Protein AF-0000000066109159 (afdb_homodimer)

GO terms:
  GO:1990238 double-stranded DNA endonuclease activity (F, IDA)

Radius of gyration: 14.94 Å; Cα contacts (8 Å, |Δi|>4): 270; chains: 2; bounding box: 48×32×34 Å

Structure (mmCIF, N/CA/C/O backbone):
data_AF-0000000066109159-model_v1
#
loop_
_entity.id
_entity.type
_entity.pdbx_description
1 polymer 'Endodeoxyribonuclease toxin RalR'
#
loop_
_atom_site.group_PDB
_atom_site.id
_atom_site.type_symbol
_atom_site.label_atom_id
_atom_site.label_alt_id
_atom_site.label_comp_id
_atom_site.label_asym_id
_atom_site.label_entity_id
_atom_site.label_seq_id
_atom_site.pdbx_PDB_ins_code
_atom_site.Cartn_x
_atom_site.Cartn_y
_atom_site.Cartn_z
_atom_site.occupancy
_atom_site.B_iso_or_equiv
_atom_site.auth_seq_id
_atom_site.auth_comp_id
_atom_site.auth_asym_id
_atom_site.auth_atom_id
_atom_site.pdbx_PDB_model_num
ATOM 1 N N . MET A 1 1 ? 2.805 7.988 16.469 1 48.16 1 MET A N 1
ATOM 2 C CA . MET A 1 1 ? 1.561 8.75 16.562 1 48.16 1 MET A CA 1
ATOM 3 C C . MET A 1 1 ? 0.471 8.109 15.703 1 48.16 1 MET A C 1
ATOM 5 O O . MET A 1 1 ? 0.687 7.832 14.523 1 48.16 1 MET A O 1
ATOM 9 N N . ARG A 1 2 ? -0.496 7.398 16.312 1 58.44 2 ARG A N 1
ATOM 10 C CA . ARG A 1 2 ? -1.693 6.895 15.648 1 58.44 2 ARG A CA 1
ATOM 11 C C . ARG A 1 2 ? -2.596 8.039 15.203 1 58.44 2 ARG A C 1
ATOM 13 O O . ARG A 1 2 ? -2.807 9 15.945 1 58.44 2 ARG A O 1
ATOM 20 N N . TYR A 1 3 ? -2.646 8.227 14 1 70.5 3 TYR A N 1
ATOM 21 C CA . TYR A 1 3 ? -3.613 9.234 13.586 1 70.5 3 TYR A CA 1
ATOM 22 C C . TYR A 1 3 ? -5.039 8.781 13.891 1 70.5 3 TYR A C 1
ATOM 24 O O . TYR A 1 3 ? -5.375 7.609 13.711 1 70.5 3 TYR A O 1
ATOM 32 N N . ASP A 1 4 ? -5.762 9.445 14.852 1 69.19 4 ASP A N 1
ATOM 33 C CA . ASP A 1 4 ? -7.098 9.102 15.328 1 69.19 4 ASP A CA 1
ATOM 34 C C . ASP A 1 4 ? -8.062 8.914 14.156 1 69.19 4 ASP A C 1
ATOM 36 O O . ASP A 1 4 ? -9.055 8.195 14.273 1 69.19 4 ASP A O 1
ATOM 40 N N . ASN A 1 5 ? -7.781 9.414 13.047 1 81.81 5 ASN A N 1
ATOM 41 C CA . ASN A 1 5 ? -8.711 9.359 11.93 1 81.81 5 ASN A CA 1
ATOM 42 C C . ASN A 1 5 ? -8.18 8.5 10.789 1 81.81 5 ASN A C 1
ATOM 44 O O . ASN A 1 5 ? -8.523 8.711 9.625 1 81.81 5 ASN A O 1
ATOM 48 N N . VAL A 1 6 ? -7.383 7.461 11.227 1 89.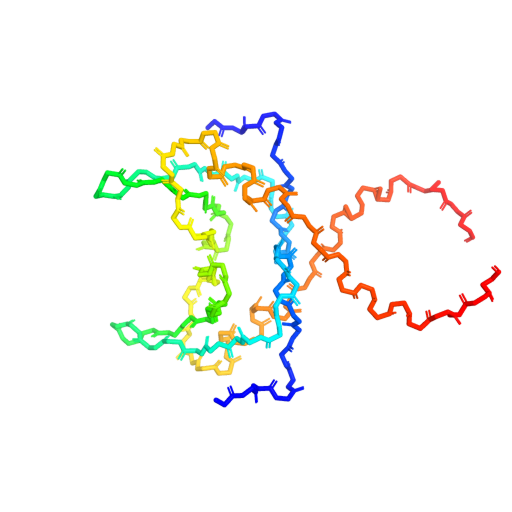62 6 VAL A N 1
ATOM 49 C CA . VAL A 1 6 ? -6.762 6.656 10.18 1 89.62 6 VAL A CA 1
ATOM 50 C C . VAL A 1 6 ? -7.289 5.223 10.242 1 89.62 6 VAL A C 1
ATOM 52 O O . VAL A 1 6 ? -7.285 4.602 11.312 1 89.62 6 VAL A O 1
ATOM 55 N N . LYS A 1 7 ? -7.91 4.73 9.156 1 90.75 7 LYS A N 1
ATOM 56 C CA . LYS A 1 7 ? -8.383 3.352 9.07 1 90.75 7 LYS A CA 1
ATOM 57 C C . LYS A 1 7 ? -7.227 2.363 9.18 1 90.75 7 LYS A C 1
ATOM 59 O O . LYS A 1 7 ? -6.105 2.664 8.758 1 90.75 7 LYS A O 1
ATOM 64 N N . PRO A 1 8 ? -7.547 1.151 9.781 1 92.94 8 PRO A N 1
ATOM 65 C CA . PRO A 1 8 ? -6.496 0.134 9.82 1 92.94 8 PRO A CA 1
ATOM 66 C C . PRO A 1 8 ? -6.074 -0.333 8.43 1 92.94 8 PRO A C 1
ATOM 68 O O . PRO A 1 8 ? -6.809 -0.131 7.457 1 92.94 8 PRO A O 1
ATOM 71 N N . CYS A 1 9 ? -4.875 -0.867 8.367 1 94.19 9 CYS A N 1
ATOM 72 C CA . CYS A 1 9 ? -4.34 -1.338 7.098 1 94.19 9 CYS A CA 1
ATOM 73 C C . CYS A 1 9 ? -5.289 -2.336 6.441 1 94.19 9 CYS A C 1
ATOM 75 O O . CYS A 1 9 ? -5.723 -3.297 7.082 1 94.19 9 CYS A O 1
ATOM 77 N N . PRO A 1 10 ? -5.594 -2.176 5.219 1 92.12 10 PRO A N 1
ATOM 78 C CA . PRO A 1 10 ? -6.488 -3.107 4.527 1 92.12 10 PRO A CA 1
ATOM 79 C C . PRO A 1 10 ? -5.832 -4.457 4.242 1 92.12 10 PRO A C 1
ATOM 81 O O . PRO A 1 10 ? -6.523 -5.43 3.934 1 92.12 10 PRO A O 1
ATOM 84 N N . PHE A 1 11 ? -4.602 -4.477 4.359 1 94.25 11 PHE A N 1
ATOM 85 C CA . PHE A 1 11 ? -3.887 -5.691 3.994 1 94.25 11 PHE A CA 1
ATOM 86 C C . PHE A 1 11 ? -3.643 -6.566 5.219 1 94.25 11 PHE A C 1
ATOM 88 O O . PHE A 1 11 ? -3.807 -7.785 5.16 1 94.25 11 PHE A O 1
ATOM 95 N N . CYS A 1 12 ? -3.289 -5.918 6.324 1 94.38 12 CYS A N 1
ATOM 96 C CA . CYS A 1 12 ? -2.93 -6.734 7.48 1 94.38 12 CYS A CA 1
ATOM 97 C C . CYS A 1 12 ? -3.816 -6.402 8.68 1 94.38 12 CYS A C 1
ATOM 99 O O . CYS A 1 12 ? -3.795 -7.113 9.688 1 94.38 12 CYS A O 1
ATOM 101 N N . GLY A 1 13 ? -4.535 -5.238 8.602 1 92.5 13 GLY A N 1
ATOM 102 C CA . GLY A 1 13 ? -5.453 -4.883 9.672 1 92.5 13 GLY A CA 1
ATOM 103 C C . GLY A 1 13 ? -4.781 -4.148 10.812 1 92.5 13 GLY A C 1
ATOM 104 O O . GLY A 1 13 ? -5.434 -3.781 11.797 1 92.5 13 GLY A O 1
ATOM 105 N N . CYS A 1 14 ? -3.504 -3.957 10.727 1 92.25 14 CYS A N 1
ATOM 106 C CA . CYS A 1 14 ? -2.758 -3.24 11.75 1 92.25 14 CYS A CA 1
ATOM 107 C C . CYS A 1 14 ? -3.246 -1.802 11.875 1 92.25 14 CYS A C 1
ATOM 109 O O . CYS A 1 14 ? -3.422 -1.112 10.867 1 92.25 14 CYS A O 1
ATOM 111 N N . PRO A 1 15 ? -3.428 -1.355 13.062 1 91.44 15 PRO A N 1
ATOM 112 C CA . PRO A 1 15 ? -3.9 0.018 13.258 1 91.44 15 PRO A CA 1
ATOM 113 C C . PRO A 1 15 ? -2.766 1.038 13.25 1 91.44 15 PRO A C 1
ATOM 115 O O . PRO A 1 15 ? -3.016 2.246 13.227 1 91.44 15 PRO A O 1
ATOM 118 N N . SER A 1 16 ? -1.593 0.534 13.258 1 93.5 16 SER A N 1
ATOM 119 C CA . SER A 1 16 ? -0.444 1.43 13.336 1 93.5 16 SER A CA 1
ATOM 120 C C . SER A 1 16 ? -0.046 1.938 11.953 1 93.5 16 SER A C 1
ATOM 122 O O . SER A 1 16 ? 0.528 1.196 11.156 1 93.5 16 SER A O 1
ATOM 124 N N . VAL A 1 17 ? -0.391 3.162 11.68 1 94.44 17 VAL A N 1
ATOM 125 C CA . VAL A 1 17 ? -0.091 3.805 10.406 1 94.44 17 VAL A CA 1
ATOM 126 C C . VAL A 1 17 ? 0.668 5.109 10.648 1 94.44 17 VAL A C 1
ATOM 128 O O . VAL A 1 17 ? 0.33 5.871 11.555 1 94.44 17 VAL A O 1
ATOM 131 N N . THR A 1 18 ? 1.738 5.336 9.93 1 94.31 18 THR A N 1
ATOM 132 C CA . THR A 1 18 ? 2.504 6.574 10.023 1 94.31 18 THR A CA 1
ATOM 133 C C . THR A 1 18 ? 2.621 7.242 8.656 1 94.31 18 THR A C 1
ATOM 135 O O . THR A 1 18 ? 2.412 6.598 7.625 1 94.31 18 THR A O 1
ATOM 138 N N . VAL A 1 19 ? 2.844 8.531 8.68 1 95.06 19 VAL A N 1
ATOM 139 C CA . VAL A 1 19 ? 3.072 9.273 7.445 1 95.06 19 VAL A CA 1
ATOM 140 C C . VAL A 1 19 ? 4.562 9.57 7.289 1 95.06 19 VAL A C 1
ATOM 142 O O . VAL A 1 19 ? 5.203 10.078 8.211 1 95.06 19 VAL A O 1
ATOM 145 N N . LYS A 1 20 ? 5.016 9.195 6.145 1 94.25 20 LYS A N 1
ATOM 146 C CA . LYS A 1 20 ? 6.426 9.43 5.863 1 94.25 20 LYS A CA 1
ATOM 147 C C . LYS A 1 20 ? 6.602 10.531 4.816 1 94.25 20 LYS A C 1
ATOM 149 O O . LYS A 1 20 ? 5.855 10.586 3.838 1 94.25 20 LYS A O 1
ATOM 154 N N . ALA A 1 21 ? 7.539 11.398 5.156 1 94 21 ALA A N 1
ATOM 155 C CA . ALA A 1 21 ? 7.926 12.422 4.191 1 94 21 ALA A CA 1
ATOM 156 C C . ALA A 1 21 ? 9.109 11.969 3.35 1 94 21 ALA A C 1
ATOM 158 O O . ALA A 1 21 ? 10.109 11.484 3.887 1 94 21 ALA A O 1
ATOM 159 N N . ILE A 1 22 ? 8.93 12.039 2.043 1 89.19 22 ILE A N 1
ATOM 160 C CA . ILE A 1 22 ? 10.008 11.625 1.152 1 89.19 22 ILE A CA 1
ATOM 161 C C . ILE A 1 22 ? 10.109 12.594 -0.024 1 89.19 22 ILE A C 1
ATOM 163 O O . ILE A 1 22 ? 9.172 12.727 -0.81 1 89.19 22 ILE A O 1
ATOM 167 N N . SER A 1 23 ? 11.328 13.234 -0.14 1 92.38 23 SER A N 1
ATOM 168 C CA . SER A 1 23 ? 11.602 14.102 -1.283 1 92.38 23 SER A CA 1
ATOM 169 C C . SER A 1 23 ? 10.523 15.164 -1.452 1 92.38 23 SER A C 1
ATOM 171 O O . SER A 1 23 ? 10.055 15.406 -2.566 1 92.38 23 SER A O 1
ATOM 173 N N . GLY A 1 24 ? 10.016 15.688 -0.451 1 92.88 24 GLY A N 1
ATOM 174 C CA . GLY A 1 24 ? 9.023 16.75 -0.541 1 92.88 24 GLY A CA 1
ATOM 175 C C . GLY A 1 24 ? 7.602 16.219 -0.65 1 92.88 24 GLY A C 1
ATOM 176 O O . GLY A 1 24 ? 6.66 17 -0.817 1 92.88 24 GLY A O 1
ATOM 177 N N . TYR A 1 25 ? 7.473 14.945 -0.743 1 95.81 25 TYR A N 1
ATOM 178 C CA . TYR A 1 25 ? 6.148 14.328 -0.779 1 95.81 25 TYR A CA 1
ATOM 179 C C . TYR A 1 25 ? 5.879 13.539 0.497 1 95.81 25 TYR A C 1
ATOM 181 O O . TYR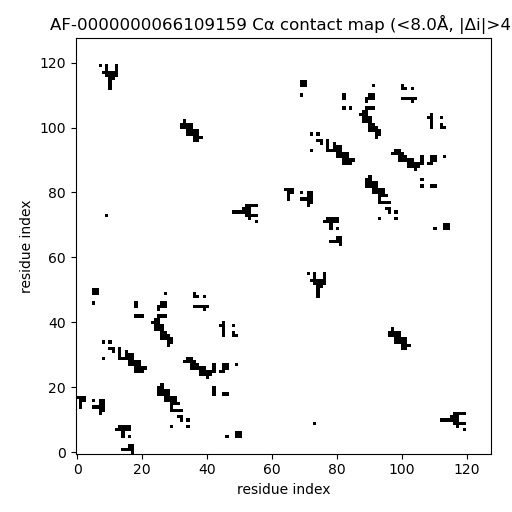 A 1 25 ? 6.777 13.359 1.325 1 95.81 25 TYR A O 1
ATOM 189 N N . TYR A 1 26 ? 4.59 13.219 0.646 1 95.75 26 TYR A N 1
ATOM 190 C CA . TYR A 1 26 ? 4.168 12.469 1.825 1 95.75 26 TYR A CA 1
ATOM 191 C C . TYR A 1 26 ? 3.414 11.203 1.428 1 95.75 26 TYR A C 1
ATOM 193 O O . TYR A 1 26 ? 2.678 11.195 0.438 1 95.75 26 TYR A O 1
ATOM 201 N N . ARG A 1 27 ? 3.633 10.172 2.18 1 95.69 27 ARG A N 1
ATOM 202 C CA . ARG A 1 27 ? 2.865 8.945 1.987 1 95.69 27 ARG A CA 1
ATOM 203 C C . ARG A 1 27 ? 2.57 8.266 3.322 1 95.69 27 ARG A C 1
ATOM 205 O O . ARG A 1 27 ? 3.371 8.352 4.254 1 95.69 27 ARG A O 1
ATOM 212 N N . ALA A 1 28 ? 1.459 7.676 3.451 1 95.88 28 ALA A N 1
ATOM 213 C CA . ALA A 1 28 ? 1.1 6.898 4.637 1 95.88 28 ALA A CA 1
ATOM 214 C C . ALA A 1 28 ? 1.664 5.48 4.555 1 95.88 28 ALA A C 1
ATOM 216 O O . ALA A 1 28 ? 1.728 4.895 3.473 1 95.88 28 ALA A O 1
ATOM 217 N N . LYS A 1 29 ? 2.119 4.98 5.582 1 95.69 29 LYS A N 1
ATOM 218 C CA . LYS A 1 29 ? 2.752 3.666 5.656 1 95.69 29 LYS A CA 1
ATOM 219 C C . LYS A 1 29 ? 2.252 2.885 6.871 1 95.69 29 LYS A C 1
ATOM 221 O O . LYS A 1 29 ? 2.113 3.443 7.961 1 95.69 29 LYS A O 1
ATOM 226 N N . CYS A 1 30 ? 2.008 1.626 6.582 1 95.44 30 CYS A N 1
ATOM 227 C CA . CYS A 1 30 ? 1.666 0.743 7.691 1 95.44 30 CYS A CA 1
ATOM 228 C C . CYS A 1 30 ? 2.92 0.258 8.406 1 95.44 30 CYS A C 1
ATOM 230 O O . CYS A 1 30 ? 3.873 -0.19 7.77 1 95.44 30 CYS A O 1
ATOM 232 N N . ASN A 1 31 ? 2.93 0.273 9.719 1 94.75 31 ASN A N 1
ATOM 233 C CA . ASN A 1 31 ? 4.086 -0.167 10.492 1 94.75 31 ASN A CA 1
ATOM 234 C C . ASN A 1 31 ? 4.086 -1.681 10.688 1 94.75 31 ASN A C 1
ATOM 236 O O . ASN A 1 31 ? 5.086 -2.254 11.125 1 94.75 31 ASN A O 1
ATOM 240 N N . GLY A 1 32 ? 3.041 -2.373 10.391 1 93.81 32 GLY A N 1
ATOM 241 C CA . GLY A 1 32 ? 2.916 -3.814 10.531 1 93.81 32 GLY A CA 1
ATOM 242 C C . GLY A 1 32 ? 3.428 -4.574 9.32 1 93.81 32 GLY A C 1
ATOM 243 O O . GLY A 1 32 ? 4.266 -5.469 9.453 1 93.81 32 GLY A O 1
ATOM 244 N N . CYS A 1 33 ? 2.953 -4.199 8.133 1 94.62 33 CYS A N 1
ATOM 245 C CA . CYS A 1 33 ? 3.324 -4.926 6.926 1 94.62 33 CYS A CA 1
ATOM 246 C C . CYS A 1 33 ? 4.117 -4.035 5.977 1 94.62 33 CYS A C 1
ATOM 248 O O . CYS A 1 33 ? 4.5 -4.469 4.887 1 94.62 33 CYS A O 1
ATOM 250 N N . GLU A 1 34 ? 4.234 -2.787 6.203 1 95.31 34 GLU A N 1
ATOM 251 C CA . GLU A 1 34 ? 5.074 -1.84 5.473 1 95.31 34 GLU A CA 1
ATOM 252 C C . GLU A 1 34 ? 4.426 -1.429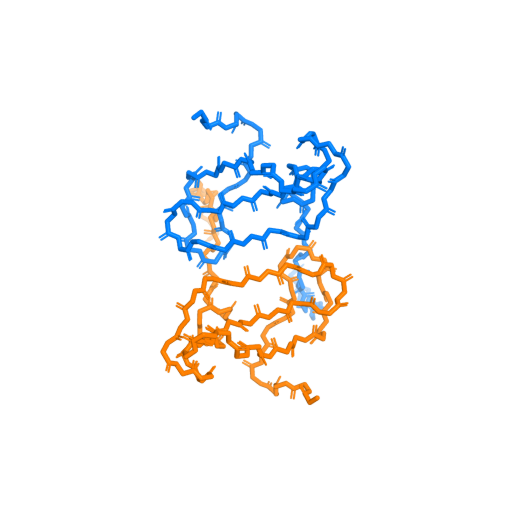 4.156 1 95.31 34 GLU A C 1
ATOM 254 O O . GLU A 1 34 ? 5.102 -0.919 3.258 1 95.31 34 GLU A O 1
ATOM 259 N N . SER A 1 35 ? 3.141 -1.712 4.031 1 96.5 35 SER A N 1
ATOM 260 C CA . SER A 1 35 ? 2.434 -1.194 2.865 1 96.5 35 SER A CA 1
ATOM 261 C C . SER A 1 35 ? 2.34 0.327 2.904 1 96.5 35 SER A C 1
ATOM 263 O O . SER A 1 35 ? 2.416 0.931 3.977 1 96.5 35 SER A O 1
ATOM 265 N N . ARG A 1 36 ? 2.168 0.943 1.722 1 95.69 36 ARG A N 1
ATOM 266 C CA . ARG A 1 36 ? 2.15 2.4 1.633 1 95.69 36 ARG A CA 1
ATOM 267 C C . ARG A 1 36 ? 1.215 2.869 0.524 1 95.69 36 ARG A C 1
ATOM 269 O O . ARG A 1 36 ? 0.946 2.129 -0.425 1 95.69 36 ARG A O 1
ATOM 276 N N . THR A 1 37 ? 0.722 4.062 0.765 1 96.38 37 THR A N 1
ATOM 277 C CA . THR A 1 37 ? -0.053 4.711 -0.287 1 96.38 37 THR A CA 1
ATOM 278 C C . THR A 1 37 ? 0.867 5.414 -1.279 1 96.38 37 THR A C 1
ATOM 280 O O . THR A 1 37 ? 2.086 5.438 -1.096 1 96.38 37 THR A O 1
ATOM 283 N N . GLY A 1 38 ? 0.239 5.906 -2.344 1 94.06 38 GLY A N 1
ATOM 284 C CA . GLY A 1 38 ? 0.981 6.781 -3.238 1 94.06 38 GLY A CA 1
ATOM 285 C C . GLY A 1 38 ? 1.42 8.078 -2.582 1 94.06 38 GLY A C 1
ATOM 286 O O . GLY A 1 38 ? 1.234 8.258 -1.377 1 94.06 38 GLY A O 1
ATOM 287 N N . TYR A 1 39 ? 2.027 8.93 -3.387 1 94.19 39 TYR A N 1
ATOM 288 C CA . TYR A 1 39 ? 2.562 10.195 -2.891 1 94.19 39 TYR A CA 1
ATOM 289 C C . TYR A 1 39 ? 1.465 11.242 -2.777 1 94.19 39 TYR A C 1
ATOM 291 O O . TYR A 1 39 ? 0.577 11.312 -3.631 1 94.19 39 TYR A O 1
ATOM 299 N N . GLY A 1 40 ? 1.526 11.938 -1.679 1 94 40 GLY A N 1
ATOM 300 C CA . GLY A 1 40 ? 0.677 13.102 -1.47 1 94 40 GLY A CA 1
ATOM 301 C C . GLY A 1 40 ? 1.46 14.383 -1.241 1 94 40 GLY A C 1
ATOM 302 O O . GLY A 1 40 ? 2.65 14.336 -0.924 1 94 40 GLY A O 1
ATOM 303 N N . GLY A 1 41 ? 0.827 15.516 -1.457 1 95.38 41 GLY A N 1
ATOM 304 C CA . GLY A 1 41 ? 1.484 16.812 -1.303 1 95.38 41 GLY A CA 1
ATOM 305 C C . GLY A 1 41 ? 1.571 17.266 0.141 1 95.38 41 GLY A C 1
ATOM 306 O O . GLY A 1 41 ? 2.26 18.234 0.448 1 95.38 41 GLY A O 1
ATOM 307 N N . SER A 1 42 ? 0.849 16.641 1 1 95 42 SER A N 1
ATOM 308 C CA . SER A 1 42 ? 0.824 16.953 2.426 1 95 42 SER A CA 1
ATOM 309 C C . SER A 1 42 ? 0.493 15.711 3.258 1 95 42 SER A C 1
ATOM 311 O O . SER A 1 42 ? 0.038 14.703 2.723 1 95 42 SER A O 1
ATOM 313 N N . GLU A 1 43 ? 0.819 15.82 4.469 1 92.94 43 GLU A N 1
ATOM 314 C CA . GLU A 1 43 ? 0.469 14.742 5.387 1 92.94 43 GLU A CA 1
ATOM 315 C C . GLU A 1 43 ? -1.027 14.445 5.344 1 92.94 43 GLU A C 1
ATOM 317 O O . GLU A 1 43 ? -1.435 13.281 5.34 1 92.94 43 GLU A O 1
ATOM 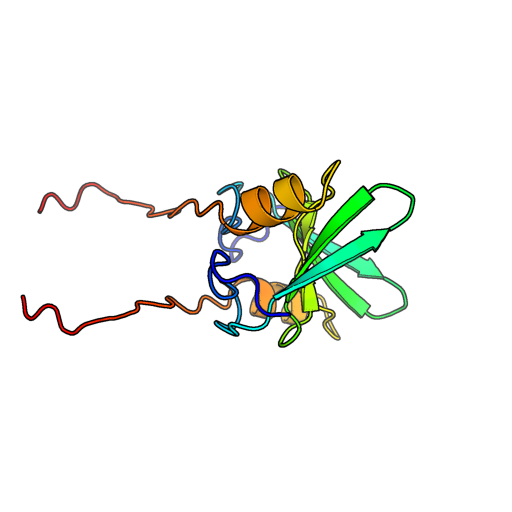322 N N . LYS A 1 44 ? -1.814 15.5 5.441 1 93 44 LYS A N 1
ATOM 323 C CA . LYS A 1 44 ? -3.268 15.359 5.406 1 93 44 LYS A CA 1
ATOM 324 C C . LYS A 1 44 ? -3.715 14.617 4.148 1 93 44 LYS A C 1
ATOM 326 O O . LYS A 1 44 ? -4.574 13.734 4.215 1 93 44 LYS A O 1
ATOM 331 N N . GLU A 1 45 ? -3.16 14.945 3.043 1 94.5 45 GLU A N 1
ATOM 332 C CA . GLU A 1 45 ? -3.516 14.305 1.781 1 94.5 45 GLU A CA 1
ATOM 333 C C . GLU A 1 45 ? -3.137 12.828 1.789 1 94.5 45 GLU A C 1
ATOM 335 O O . GLU A 1 45 ? -3.869 11.992 1.257 1 94.5 45 GLU A O 1
ATOM 340 N N . ALA A 1 46 ? -1.984 12.539 2.326 1 94.5 46 ALA A N 1
ATOM 341 C CA . ALA A 1 46 ? -1.531 11.156 2.42 1 94.5 46 ALA A CA 1
ATOM 342 C C . ALA A 1 46 ? -2.518 10.305 3.221 1 94.5 46 ALA A C 1
ATOM 344 O O . ALA A 1 46 ? -2.861 9.195 2.816 1 94.5 46 ALA A O 1
ATOM 345 N N . LEU A 1 47 ? -3 10.836 4.309 1 93.56 47 LEU A N 1
ATOM 346 C CA . LEU A 1 47 ? -3.943 10.125 5.164 1 93.56 47 LEU A CA 1
ATOM 347 C C . LEU A 1 47 ? -5.289 9.961 4.469 1 93.56 47 LEU A C 1
ATOM 349 O O . LEU A 1 47 ? -5.957 8.93 4.629 1 93.56 47 LEU A O 1
ATOM 353 N N . GLU A 1 48 ? -5.703 11.016 3.785 1 92.81 48 GLU A N 1
ATOM 354 C CA . GLU A 1 48 ? -6.949 10.93 3.025 1 92.81 48 GLU A CA 1
ATOM 355 C C . GLU A 1 48 ? -6.883 9.812 1.981 1 92.81 48 GLU A C 1
ATOM 357 O O . GLU A 1 48 ? -7.852 9.078 1.787 1 92.81 48 GLU A O 1
ATOM 362 N N . ARG A 1 49 ? -5.746 9.719 1.349 1 93.56 49 ARG A N 1
ATOM 363 C CA . ARG A 1 49 ? -5.551 8.664 0.365 1 93.56 49 ARG A CA 1
ATOM 364 C C . ARG A 1 49 ? -5.609 7.289 1.021 1 93.56 49 ARG A C 1
ATOM 366 O O . ARG A 1 49 ? -6.176 6.352 0.459 1 93.56 49 ARG A O 1
ATOM 373 N N . TRP A 1 50 ? -4.988 7.203 2.154 1 94.62 50 TRP A N 1
ATOM 374 C CA . TRP A 1 50 ? -4.992 5.953 2.908 1 94.62 50 TRP A CA 1
ATOM 375 C C . TRP A 1 50 ? -6.406 5.57 3.33 1 94.62 50 TRP A C 1
ATOM 377 O O . TRP A 1 50 ? -6.766 4.391 3.326 1 94.62 50 TRP A O 1
ATOM 387 N N . ASN A 1 51 ? -7.207 6.555 3.691 1 93.81 51 ASN A N 1
ATOM 388 C CA . ASN A 1 51 ? -8.531 6.309 4.238 1 93.81 51 ASN A CA 1
ATOM 389 C C . ASN A 1 51 ? -9.555 6.051 3.137 1 93.81 51 ASN A C 1
ATOM 391 O O . ASN A 1 51 ? -10.664 5.578 3.406 1 93.81 51 ASN A O 1
ATOM 395 N N . LYS A 1 52 ? -9.172 6.367 1.906 1 90.94 52 LYS A N 1
ATOM 396 C CA . LYS A 1 52 ? -10.055 6.039 0.791 1 90.94 52 LYS A CA 1
ATOM 397 C C . LYS A 1 52 ? -10.172 4.531 0.606 1 90.94 52 LYS A C 1
ATOM 399 O O . LYS A 1 52 ? -9.164 3.822 0.579 1 90.94 52 LYS A O 1
ATOM 404 N N . ARG A 1 53 ? -11.406 3.988 0.746 1 86.75 53 ARG A N 1
ATOM 405 C CA . ARG A 1 53 ? -11.664 2.564 0.563 1 86.75 53 ARG A CA 1
ATOM 406 C C . ARG A 1 53 ? -12.672 2.332 -0.561 1 86.75 53 ARG A C 1
ATOM 408 O O . ARG A 1 53 ? -13.711 2.988 -0.614 1 86.75 53 ARG A O 1
ATOM 415 N N . THR A 1 54 ? -12.195 1.653 -1.529 1 77.44 54 THR A N 1
ATOM 416 C CA . THR A 1 54 ? -13.164 1.297 -2.561 1 77.44 54 THR A CA 1
ATOM 417 C C . THR A 1 54 ? -13.562 -0.17 -2.439 1 77.44 54 THR A C 1
ATOM 419 O O . THR A 1 54 ? -12.758 -1.012 -2.047 1 77.44 54 THR A O 1
ATOM 422 N N . THR A 1 55 ? -14.648 -0.57 -1.763 1 58.59 55 THR A N 1
ATOM 423 C CA . THR A 1 55 ? -15.18 -1.929 -1.72 1 58.59 55 THR A CA 1
ATOM 424 C C . THR A 1 55 ? -15.305 -2.502 -3.127 1 58.59 55 THR A C 1
ATOM 426 O O . THR A 1 55 ? -15.984 -1.923 -3.98 1 58.59 55 THR A O 1
ATOM 429 N N . GLY A 1 56 ? -14.266 -2.824 -3.723 1 48.75 56 GLY A N 1
ATOM 430 C CA . GLY A 1 56 ? -14.633 -3.543 -4.93 1 48.75 56 GLY A CA 1
ATOM 431 C C . GLY A 1 56 ? -15.805 -4.488 -4.727 1 48.75 56 GLY A C 1
ATOM 432 O O . GLY A 1 56 ? -15.609 -5.664 -4.41 1 48.75 56 GLY A O 1
ATOM 433 N N . ASN A 1 57 ? -16.656 -4.156 -3.885 1 38.56 57 ASN A N 1
ATOM 434 C CA . ASN A 1 57 ? -17.797 -5.07 -3.928 1 38.56 57 ASN A CA 1
ATOM 435 C C . ASN A 1 57 ? -18.188 -5.406 -5.363 1 38.56 57 ASN A C 1
ATOM 437 O O . ASN A 1 57 ? -18.484 -4.508 -6.156 1 38.56 57 ASN A O 1
ATOM 441 N N . ASN A 1 58 ? -17.344 -6.305 -5.961 1 35.31 58 ASN A N 1
ATOM 442 C CA . ASN A 1 58 ? -18.234 -6.926 -6.938 1 35.31 58 ASN A CA 1
ATOM 443 C C . ASN A 1 58 ? -19.656 -7.055 -6.398 1 35.31 58 ASN A C 1
ATOM 445 O O . ASN A 1 58 ? -19.922 -7.914 -5.559 1 35.31 58 ASN A O 1
ATOM 449 N N . ASN A 1 59 ? -20.203 -6.07 -5.883 1 32.03 59 ASN A N 1
ATOM 450 C CA . ASN A 1 59 ? -21.656 -6.215 -5.762 1 32.03 59 ASN A CA 1
ATOM 451 C C . ASN A 1 59 ? -22.25 -6.887 -6.992 1 32.03 59 ASN A C 1
ATOM 453 O O . ASN A 1 59 ? -22.312 -6.289 -8.07 1 32.03 59 ASN A O 1
ATOM 457 N N . GLY A 1 60 ? -21.891 -8.086 -7.469 1 29.23 60 GLY A N 1
ATOM 458 C CA . GLY A 1 60 ? -23.141 -8.719 -7.852 1 29.23 60 GLY A CA 1
ATOM 459 C C . GLY A 1 60 ? -24.281 -8.43 -6.883 1 29.23 60 GLY A C 1
ATOM 460 O O . GLY A 1 60 ? -24.047 -8.141 -5.711 1 29.23 60 GLY A O 1
ATOM 461 N N . GLY A 1 61 ? -25.359 -7.613 -7.281 1 30.72 61 GLY A N 1
ATOM 462 C CA . GLY A 1 61 ? -26.719 -7.641 -6.754 1 30.72 61 GLY A CA 1
ATOM 463 C C . GLY A 1 61 ? -27.078 -8.961 -6.102 1 30.72 61 GLY A C 1
ATOM 464 O O . GLY A 1 61 ? -27.609 -9.859 -6.754 1 30.72 61 GLY A O 1
ATOM 465 N N . VAL A 1 62 ? -26.328 -9.633 -5.34 1 28.48 62 VAL A N 1
ATOM 466 C CA . VAL A 1 62 ? -27.234 -10.531 -4.629 1 28.48 62 VAL A CA 1
ATOM 467 C C . VAL A 1 62 ? -28.203 -9.719 -3.773 1 28.48 62 VAL A C 1
ATOM 469 O O . VAL A 1 62 ? -27.766 -8.922 -2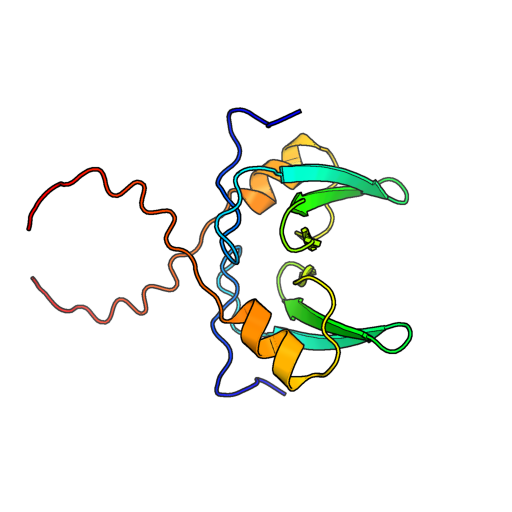.934 1 28.48 62 VAL A O 1
ATOM 472 N N . HIS A 1 63 ? -29.406 -9.234 -4.273 1 28.8 63 HIS A N 1
ATOM 473 C CA . HIS A 1 63 ? -30.719 -8.93 -3.734 1 28.8 63 HIS A CA 1
ATOM 474 C C . HIS A 1 63 ? -30.984 -9.703 -2.447 1 28.8 63 HIS A C 1
ATOM 476 O O . HIS A 1 63 ? -31.109 -10.93 -2.471 1 28.8 63 HIS A O 1
ATOM 482 N N . VAL A 1 64 ? -30.234 -9.328 -1.295 1 23.83 64 VAL A N 1
ATOM 483 C CA . VAL A 1 64 ? -31.219 -9.617 -0.261 1 23.83 64 VAL A CA 1
ATOM 484 C C . VAL A 1 64 ? -32.312 -8.539 -0.26 1 23.83 64 VAL A C 1
ATOM 486 O O . VAL A 1 64 ? -32 -7.363 -0.487 1 23.83 64 VAL A O 1
ATOM 489 N N . MET B 1 1 ? 0.76 -6.711 -17.453 1 47.31 1 MET B N 1
ATOM 490 C CA . MET B 1 1 ? 0.225 -8.039 -17.172 1 47.31 1 MET B CA 1
ATOM 491 C C . MET B 1 1 ? -0.619 -8.023 -15.898 1 47.31 1 MET B C 1
ATOM 493 O O . MET B 1 1 ? -0.163 -7.562 -14.852 1 47.31 1 MET B O 1
ATOM 497 N N . ARG B 1 2 ? -1.962 -7.977 -16.047 1 57.97 2 ARG B N 1
ATOM 498 C CA . ARG B 1 2 ? -2.891 -8.148 -14.938 1 57.97 2 ARG B CA 1
ATOM 499 C C . ARG B 1 2 ? -2.764 -9.539 -14.328 1 57.97 2 ARG B C 1
ATOM 501 O O . ARG B 1 2 ? -2.645 -10.531 -15.055 1 57.97 2 ARG B O 1
ATOM 508 N N . TYR B 1 3 ? -2.27 -9.594 -13.211 1 69.5 3 TYR B N 1
ATOM 509 C CA . TYR B 1 3 ? -2.281 -10.914 -12.586 1 69.5 3 TYR B CA 1
ATOM 510 C C . TYR B 1 3 ? -3.709 -11.383 -12.32 1 69.5 3 TYR B C 1
ATOM 512 O O . TYR B 1 3 ? -4.562 -10.586 -11.914 1 69.5 3 TYR B O 1
ATOM 520 N N . ASP B 1 4 ? -4.234 -12.43 -13.055 1 69 4 ASP B N 1
ATOM 521 C CA . ASP B 1 4 ? -5.598 -12.945 -12.992 1 69 4 ASP B CA 1
ATOM 522 C C . ASP B 1 4 ? -6.012 -13.219 -11.547 1 69 4 ASP B C 1
ATOM 524 O O . ASP B 1 4 ? -7.199 -13.203 -11.219 1 69 4 ASP B O 1
ATOM 528 N N . ASN B 1 5 ? -5.117 -13.328 -10.672 1 81.69 5 ASN B N 1
ATOM 529 C CA . ASN B 1 5 ? -5.449 -13.688 -9.297 1 81.69 5 ASN B CA 1
ATOM 530 C C . ASN B 1 5 ? -5.129 -12.555 -8.32 1 81.69 5 ASN B C 1
ATOM 532 O O . ASN B 1 5 ? -4.828 -12.805 -7.152 1 81.69 5 ASN B O 1
ATOM 536 N N . VAL B 1 6 ? -5.277 -11.305 -8.883 1 89.31 6 VAL B N 1
ATOM 537 C CA . VAL B 1 6 ? -4.906 -10.18 -8.039 1 89.31 6 VAL B CA 1
ATOM 538 C C . VAL B 1 6 ? -6.133 -9.312 -7.758 1 89.31 6 VAL B C 1
ATOM 540 O O . VAL B 1 6 ? -6.848 -8.922 -8.68 1 89.31 6 VAL B O 1
ATOM 543 N N . LYS B 1 7 ? -6.527 -9.133 -6.477 1 90.5 7 LYS B N 1
ATOM 544 C CA . LYS B 1 7 ? -7.633 -8.266 -6.078 1 90.5 7 LYS B CA 1
ATOM 545 C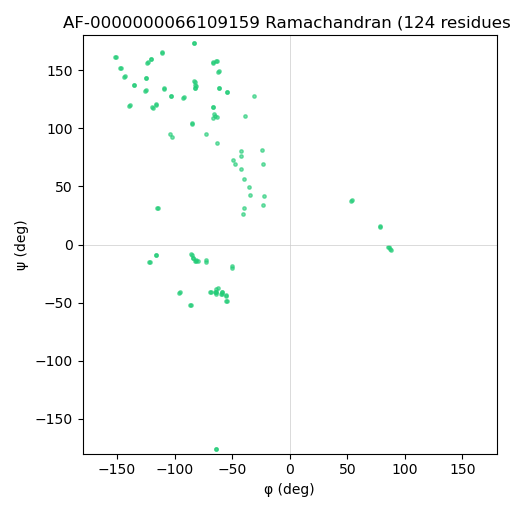 C . LYS B 1 7 ? -7.359 -6.812 -6.473 1 90.5 7 LYS B C 1
ATOM 547 O O . LYS B 1 7 ? -6.207 -6.379 -6.508 1 90.5 7 LYS B O 1
ATOM 552 N N . PRO B 1 8 ? -8.484 -6.07 -6.766 1 92.81 8 PRO B N 1
ATOM 553 C CA . PRO B 1 8 ? -8.281 -4.645 -7.051 1 92.81 8 PRO B CA 1
ATOM 554 C C . PRO B 1 8 ? -7.746 -3.873 -5.848 1 92.81 8 PRO B C 1
ATOM 556 O O . PRO B 1 8 ? -7.844 -4.348 -4.715 1 92.81 8 PRO B O 1
ATOM 559 N N . CYS B 1 9 ? -7.137 -2.77 -6.152 1 94.31 9 CYS B N 1
ATOM 560 C CA . CYS B 1 9 ? -6.559 -1.94 -5.102 1 94.31 9 CYS B CA 1
ATOM 561 C C . CYS B 1 9 ? -7.602 -1.588 -4.047 1 94.31 9 CYS B C 1
ATOM 563 O O . CYS B 1 9 ? -8.688 -1.112 -4.383 1 94.31 9 CYS B O 1
ATOM 565 N N . PRO B 1 10 ? -7.328 -1.754 -2.816 1 92.19 10 PRO B N 1
ATOM 566 C CA . PRO B 1 10 ? -8.281 -1.419 -1.757 1 92.19 10 PRO B CA 1
ATOM 567 C C . PRO B 1 10 ? -8.445 0.087 -1.5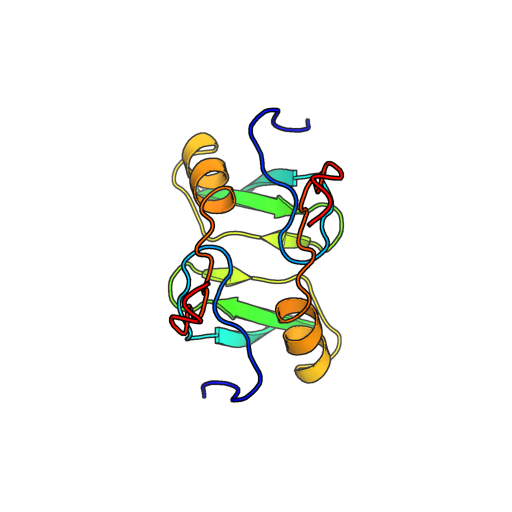65 1 92.19 10 PRO B C 1
ATOM 569 O O . PRO B 1 10 ? -9.406 0.53 -0.927 1 92.19 10 PRO B O 1
ATOM 572 N N . PHE B 1 11 ? -7.594 0.779 -2.111 1 94.31 11 PHE B N 1
ATOM 573 C CA . PHE B 1 11 ? -7.621 2.219 -1.885 1 94.31 11 PHE B CA 1
ATOM 574 C C . PHE B 1 11 ? -8.359 2.932 -3.012 1 94.31 11 PHE B C 1
ATOM 576 O O . PHE B 1 11 ? -9.164 3.83 -2.764 1 94.31 11 PHE B O 1
ATOM 583 N N . CYS B 1 12 ? -8.102 2.484 -4.238 1 94.5 12 CYS B N 1
ATOM 584 C CA . CYS B 1 12 ? -8.695 3.223 -5.348 1 94.5 12 CYS B CA 1
ATOM 585 C C . CYS B 1 12 ? -9.586 2.318 -6.191 1 94.5 12 CYS B C 1
ATOM 587 O O . CYS B 1 12 ? -10.32 2.797 -7.055 1 94.5 12 CYS B O 1
ATOM 589 N N . GLY B 1 13 ? -9.445 0.976 -5.988 1 92.5 13 GLY B N 1
ATOM 590 C CA . GLY B 1 13 ? -10.305 0.048 -6.711 1 92.5 13 GLY B CA 1
ATOM 591 C C . GLY B 1 13 ? -9.773 -0.301 -8.094 1 92.5 13 GLY B C 1
ATOM 592 O O . GLY B 1 13 ? -10.398 -1.076 -8.82 1 92.5 13 GLY B O 1
ATOM 593 N N . CYS B 1 14 ? -8.672 0.292 -8.469 1 92.25 14 CYS B N 1
ATOM 594 C CA . CYS B 1 14 ? -8.055 0.013 -9.766 1 92.25 14 CYS B CA 1
ATOM 595 C C . CYS B 1 14 ? -7.66 -1.454 -9.875 1 92.25 14 CYS B C 1
ATOM 597 O O . CYS B 1 14 ? -7.055 -2.008 -8.953 1 92.25 14 CYS B O 1
ATOM 599 N N . PRO B 1 15 ? -7.945 -2.066 -10.969 1 91.38 15 PRO B N 1
ATOM 600 C CA . PRO B 1 15 ? -7.59 -3.479 -11.141 1 91.38 15 PRO B CA 1
ATOM 601 C C . PRO B 1 15 ? -6.16 -3.67 -11.648 1 91.38 15 PRO B C 1
ATOM 603 O O . PRO B 1 15 ? -5.664 -4.797 -11.68 1 91.38 15 PRO B O 1
ATOM 606 N N . SER B 1 16 ? -5.562 -2.594 -12 1 93.44 16 SER B N 1
ATOM 607 C CA . SER B 1 16 ? -4.223 -2.686 -12.562 1 93.44 16 SER B CA 1
ATOM 608 C C . SER B 1 16 ? -3.162 -2.723 -11.469 1 93.44 16 SER B C 1
ATOM 610 O O . SER B 1 16 ? -2.875 -1.702 -10.844 1 93.44 16 SER B O 1
ATOM 612 N N . VAL B 1 17 ? -2.631 -3.891 -11.242 1 94.25 17 VAL B N 1
ATOM 613 C CA . VAL B 1 17 ? -1.602 -4.105 -10.227 1 94.25 17 VAL B CA 1
ATOM 614 C C . VAL B 1 17 ? -0.382 -4.77 -10.859 1 94.25 17 VAL B C 1
ATOM 616 O O . VAL B 1 17 ? -0.521 -5.691 -11.672 1 94.25 17 VAL B O 1
ATOM 619 N N . THR B 1 18 ? 0.776 -4.254 -10.586 1 94.06 18 THR B N 1
ATOM 620 C CA . THR B 1 18 ? 2.018 -4.844 -11.078 1 94.06 18 THR B CA 1
ATOM 621 C C . THR B 1 18 ? 2.959 -5.168 -9.922 1 94.06 18 THR B C 1
ATOM 623 O O . THR B 1 18 ? 2.791 -4.648 -8.82 1 94.06 18 THR B O 1
ATOM 626 N N . VAL B 1 19 ? 3.857 -6.102 -10.172 1 94.94 19 VAL B N 1
ATOM 627 C CA . VAL B 1 19 ? 4.875 -6.441 -9.188 1 94.94 19 VAL B CA 1
ATOM 628 C C . VAL B 1 19 ? 6.211 -5.82 -9.586 1 94.94 19 VAL B C 1
ATOM 630 O O . VAL B 1 19 ? 6.66 -5.98 -10.727 1 94.94 19 VAL B O 1
ATOM 633 N N . LYS B 1 20 ? 6.742 -5.129 -8.641 1 94.19 20 LYS B N 1
ATOM 634 C CA . LYS B 1 20 ? 8.031 -4.488 -8.891 1 94.19 20 LYS B CA 1
ATOM 635 C C . LYS B 1 20 ? 9.148 -5.168 -8.102 1 94.19 20 LYS B C 1
ATOM 637 O O . LYS B 1 20 ? 8.961 -5.527 -6.938 1 94.19 20 LYS B O 1
ATOM 642 N N . ALA B 1 21 ? 10.211 -5.391 -8.836 1 93.94 21 ALA B N 1
ATOM 643 C CA . ALA B 1 21 ? 11.414 -5.902 -8.188 1 93.94 21 ALA B CA 1
ATOM 644 C C . ALA B 1 21 ? 12.328 -4.762 -7.758 1 93.94 21 ALA B C 1
ATOM 646 O O . ALA B 1 21 ? 12.625 -3.861 -8.547 1 93.94 21 ALA B O 1
ATOM 647 N N . ILE B 1 22 ? 12.695 -4.773 -6.492 1 89.31 22 ILE B N 1
ATOM 648 C CA . ILE B 1 22 ? 13.57 -3.721 -5.984 1 89.31 22 ILE B CA 1
ATOM 649 C C . ILE B 1 22 ? 14.602 -4.32 -5.027 1 89.31 22 ILE B C 1
ATOM 651 O O . ILE B 1 22 ? 14.242 -4.867 -3.982 1 89.31 22 ILE B O 1
ATOM 655 N N . SER B 1 23 ? 15.914 -4.152 -5.402 1 92.3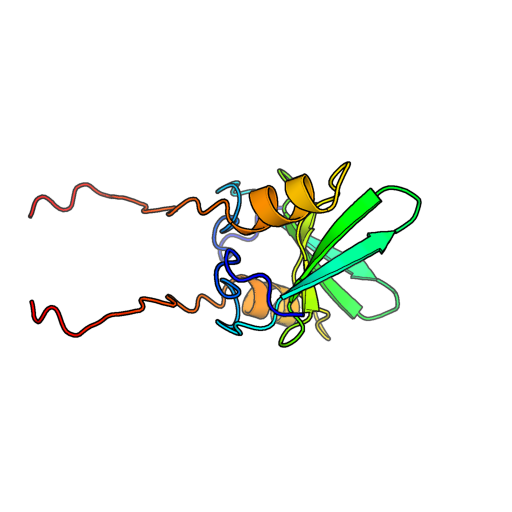1 23 SER B N 1
ATOM 656 C CA . SER B 1 23 ? 17 -4.574 -4.527 1 92.31 23 SER B CA 1
ATOM 657 C C . SER B 1 23 ? 16.844 -6.035 -4.121 1 92.31 23 SER B C 1
ATOM 659 O O . SER B 1 23 ? 17.016 -6.379 -2.949 1 92.31 23 SER B O 1
ATOM 661 N N . GLY B 1 24 ? 16.422 -6.875 -4.941 1 92.81 24 GLY B N 1
ATOM 662 C CA . GLY B 1 24 ? 16.297 -8.289 -4.637 1 92.81 24 GLY B CA 1
ATOM 663 C C . GLY B 1 24 ? 14.969 -8.648 -3.984 1 92.81 24 GLY B C 1
ATOM 664 O O . GLY B 1 24 ? 14.758 -9.797 -3.588 1 92.81 24 GLY B O 1
ATOM 665 N N . TYR B 1 25 ? 14.203 -7.672 -3.721 1 95.69 25 TYR B N 1
ATOM 666 C CA . TYR B 1 25 ? 12.875 -7.906 -3.156 1 95.69 25 TYR B CA 1
ATOM 667 C C . TYR B 1 25 ? 11.789 -7.555 -4.164 1 95.69 25 TYR B C 1
ATOM 669 O O . TYR B 1 25 ? 12.07 -6.98 -5.219 1 95.69 25 TYR B O 1
ATOM 677 N N . TYR B 1 26 ? 10.578 -8.047 -3.828 1 95.62 26 TYR B N 1
ATOM 678 C CA . TYR B 1 26 ? 9.438 -7.809 -4.699 1 95.62 26 TYR B CA 1
ATOM 679 C C . TYR B 1 26 ? 8.289 -7.16 -3.926 1 95.62 26 TYR B C 1
ATOM 681 O O . TYR B 1 26 ? 8.078 -7.465 -2.752 1 95.62 26 TYR B O 1
ATOM 689 N N . ARG B 1 27 ? 7.613 -6.277 -4.586 1 95.75 27 ARG B N 1
ATOM 690 C CA . ARG B 1 27 ? 6.41 -5.688 -4 1 95.75 27 ARG B CA 1
ATOM 691 C C . ARG B 1 27 ? 5.348 -5.445 -5.066 1 95.75 27 ARG B C 1
ATOM 693 O O . ARG B 1 27 ? 5.672 -5.16 -6.223 1 95.75 27 ARG B O 1
ATOM 700 N N . ALA B 1 28 ? 4.129 -5.613 -4.734 1 95.88 28 ALA B N 1
ATOM 701 C CA . ALA B 1 28 ? 3.014 -5.312 -5.625 1 95.88 28 ALA B CA 1
ATOM 702 C C . ALA B 1 28 ? 2.666 -3.824 -5.586 1 95.88 28 ALA B C 1
ATOM 704 O O . ALA B 1 28 ? 2.752 -3.188 -4.535 1 95.88 28 ALA B O 1
ATOM 705 N N . LYS B 1 29 ? 2.375 -3.273 -6.641 1 95.69 29 LYS B N 1
ATOM 706 C CA . LYS B 1 29 ? 2.082 -1.851 -6.781 1 95.69 29 LYS B CA 1
ATOM 707 C C . LYS B 1 29 ? 0.849 -1.627 -7.652 1 95.69 29 LYS B C 1
ATOM 709 O O . LYS B 1 29 ? 0.687 -2.277 -8.688 1 95.69 29 LYS B O 1
ATOM 714 N N . CYS B 1 30 ? 0.05 -0.7 -7.152 1 95.44 30 CYS B N 1
ATOM 715 C CA . CYS B 1 30 ? -1.089 -0.293 -7.969 1 95.44 30 CYS B CA 1
ATOM 716 C C . CYS B 1 30 ? -0.671 0.733 -9.016 1 95.44 30 CYS B C 1
ATOM 718 O O . CYS B 1 30 ? 0.016 1.706 -8.695 1 95.44 30 CYS B O 1
ATOM 720 N N . ASN B 1 31 ? -1.107 0.586 -10.258 1 94.75 31 ASN B N 1
ATOM 721 C CA . ASN B 1 31 ? -0.759 1.518 -11.32 1 94.75 31 ASN B CA 1
ATOM 722 C C . ASN B 1 31 ? -1.683 2.732 -11.328 1 94.75 31 ASN B C 1
ATOM 724 O O . ASN B 1 31 ? -1.403 3.725 -12 1 94.75 31 ASN B O 1
ATOM 728 N N . GLY B 1 32 ? -2.748 2.734 -10.625 1 93.94 32 GLY B N 1
ATOM 729 C CA . GLY B 1 32 ? -3.705 3.826 -10.547 1 93.94 32 GLY B CA 1
ATOM 730 C C . GLY B 1 32 ? -3.336 4.871 -9.508 1 93.94 32 GLY B C 1
ATOM 731 O O . GLY B 1 32 ? -3.27 6.062 -9.82 1 93.94 32 GLY B O 1
ATOM 732 N N . CYS B 1 33 ? -3.07 4.422 -8.273 1 94.75 33 CYS B N 1
ATOM 733 C CA . CYS B 1 33 ? -2.785 5.359 -7.191 1 94.75 33 CYS B CA 1
ATOM 734 C C . CYS B 1 33 ? -1.361 5.188 -6.68 1 94.75 33 CYS B C 1
ATOM 736 O O . CYS B 1 33 ? -0.947 5.867 -5.742 1 94.75 33 CYS B O 1
ATOM 738 N N . GLU B 1 34 ? -0.647 4.211 -7.066 1 95.5 34 GLU B N 1
ATOM 739 C CA . GLU B 1 34 ? 0.768 3.986 -6.785 1 95.5 34 GLU B CA 1
ATOM 740 C C . GLU B 1 34 ? 0.97 3.43 -5.379 1 95.5 34 GLU B C 1
ATOM 742 O O . GLU B 1 34 ? 2.076 3.482 -4.84 1 95.5 34 GLU B O 1
ATOM 747 N N . SER B 1 35 ? -0.116 2.947 -4.801 1 96.5 35 SER B N 1
ATOM 748 C CA . SER B 1 35 ? 0.048 2.254 -3.525 1 96.5 35 SER B CA 1
ATOM 749 C C . SER B 1 35 ? 0.827 0.955 -3.699 1 96.5 35 SER B C 1
ATOM 751 O O . SER B 1 35 ? 0.862 0.388 -4.793 1 96.5 35 SER B O 1
ATOM 753 N N . ARG B 1 36 ? 1.471 0.486 -2.607 1 95.62 36 ARG B N 1
ATOM 754 C CA . ARG B 1 36 ? 2.314 -0.703 -2.682 1 95.62 36 ARG B CA 1
ATOM 755 C C . ARG B 1 36 ? 2.264 -1.493 -1.378 1 95.62 36 ARG B C 1
ATOM 757 O O . ARG B 1 36 ? 1.974 -0.934 -0.319 1 95.62 36 ARG B O 1
ATOM 764 N N . THR B 1 37 ? 2.473 -2.77 -1.564 1 96.44 37 THR B N 1
ATOM 765 C CA . THR B 1 37 ? 2.623 -3.619 -0.389 1 96.44 37 THR B CA 1
ATOM 766 C C . THR B 1 37 ? 4.055 -3.562 0.141 1 96.44 37 THR B C 1
ATOM 768 O O . THR B 1 37 ? 4.918 -2.914 -0.454 1 96.44 37 THR B O 1
ATOM 771 N N . GLY B 1 38 ? 4.23 -4.203 1.282 1 94 38 GLY B N 1
ATOM 772 C CA . GLY B 1 38 ? 5.59 -4.398 1.763 1 94 38 GLY B CA 1
ATOM 773 C C . GLY B 1 38 ? 6.422 -5.277 0.852 1 94 38 GLY B C 1
ATOM 774 O O . GLY B 1 38 ? 5.977 -5.66 -0.232 1 94 38 GLY B O 1
ATOM 775 N N . TYR B 1 39 ? 7.637 -5.559 1.291 1 93.88 39 TYR B N 1
ATOM 776 C CA . TYR B 1 39 ? 8.578 -6.34 0.501 1 93.88 39 TYR B CA 1
ATOM 777 C C . TYR B 1 39 ? 8.312 -7.836 0.656 1 93.88 39 TYR B C 1
ATOM 779 O O . TYR B 1 39 ? 7.988 -8.305 1.749 1 93.88 39 TYR B O 1
ATOM 787 N N . GLY B 1 40 ? 8.375 -8.484 -0.465 1 93.62 40 GLY B N 1
ATOM 788 C CA . GLY B 1 40 ? 8.32 -9.938 -0.496 1 93.62 40 GLY B CA 1
ATOM 789 C C . GLY B 1 40 ? 9.547 -10.57 -1.114 1 93.62 40 GLY B C 1
ATOM 790 O O . GLY B 1 40 ? 10.32 -9.891 -1.8 1 93.62 40 GLY B O 1
ATOM 791 N N . GLY B 1 41 ? 9.781 -11.836 -0.833 1 95.25 41 GLY B N 1
ATOM 792 C CA . GLY B 1 41 ? 10.953 -12.539 -1.345 1 95.25 41 GLY B CA 1
ATOM 793 C C . GLY B 1 41 ? 10.773 -13.023 -2.773 1 95.25 41 GLY B C 1
ATOM 794 O O . GLY B 1 41 ? 11.734 -13.461 -3.406 1 95.25 41 GLY B O 1
ATOM 795 N N . SER B 1 42 ? 9.594 -13.008 -3.254 1 94.81 42 SER B N 1
ATOM 796 C CA . SER B 1 42 ? 9.258 -13.438 -4.609 1 94.81 42 SER B CA 1
ATOM 797 C C . SER B 1 42 ? 8.023 -12.703 -5.129 1 94.81 42 SER B C 1
ATOM 799 O O . SER B 1 42 ? 7.301 -12.078 -4.355 1 94.81 42 SER B O 1
ATOM 801 N N . GLU B 1 43 ? 7.906 -12.75 -6.383 1 92.69 43 GLU B N 1
ATOM 802 C CA . GLU B 1 43 ? 6.719 -12.164 -6.992 1 92.69 43 GLU B CA 1
ATOM 803 C C . GLU B 1 43 ? 5.445 -12.75 -6.402 1 92.69 43 GLU B C 1
ATOM 805 O O . GLU B 1 43 ? 4.484 -12.031 -6.129 1 92.69 43 GLU B O 1
ATOM 810 N N . LYS B 1 44 ? 5.418 -14.07 -6.336 1 92.69 44 LYS B N 1
ATOM 811 C CA . LYS B 1 44 ? 4.258 -14.766 -5.781 1 92.69 44 LYS B CA 1
ATOM 812 C C . LYS B 1 44 ? 3.941 -14.266 -4.375 1 92.69 44 LYS B C 1
ATOM 814 O O . LYS B 1 44 ? 2.777 -14.039 -4.035 1 92.69 44 LYS B O 1
ATOM 819 N N . GLU B 1 45 ? 4.934 -14.117 -3.564 1 94.38 45 GLU B N 1
ATOM 820 C CA . GLU B 1 45 ? 4.742 -13.656 -2.195 1 94.38 45 GLU B CA 1
ATOM 821 C C . GLU B 1 45 ? 4.191 -12.234 -2.168 1 94.38 45 GLU B C 1
ATOM 823 O O . GLU B 1 45 ? 3.355 -11.898 -1.323 1 94.38 45 GLU B O 1
ATOM 828 N N . ALA B 1 46 ? 4.691 -11.398 -3.043 1 94.25 46 ALA B N 1
ATOM 829 C CA . ALA B 1 46 ? 4.219 -10.023 -3.129 1 94.25 46 ALA B CA 1
ATOM 830 C C . ALA B 1 46 ? 2.725 -9.977 -3.439 1 94.25 46 ALA B C 1
ATOM 832 O O . ALA B 1 46 ? 1.979 -9.211 -2.822 1 94.25 46 ALA B O 1
ATOM 833 N N . LEU B 1 47 ? 2.277 -10.812 -4.344 1 93.38 47 LEU B N 1
ATOM 834 C CA . LEU B 1 47 ? 0.872 -10.859 -4.734 1 93.38 47 LEU B CA 1
ATOM 835 C C . LEU B 1 47 ? 0.01 -11.406 -3.6 1 93.38 47 LEU B C 1
ATOM 837 O O . LEU B 1 47 ? -1.124 -10.961 -3.406 1 93.38 47 LEU B O 1
ATOM 841 N N . GLU B 1 48 ? 0.534 -12.422 -2.938 1 92.5 48 GLU B N 1
ATOM 842 C CA . GLU B 1 48 ? -0.185 -12.961 -1.791 1 92.5 48 GLU B CA 1
ATOM 843 C C . GLU B 1 48 ? -0.401 -11.898 -0.718 1 92.5 48 GLU B C 1
ATOM 845 O O . GLU B 1 48 ? -1.476 -11.828 -0.119 1 92.5 48 GLU B O 1
ATOM 850 N N . ARG B 1 49 ? 0.615 -11.109 -0.502 1 93.44 49 ARG B N 1
ATOM 851 C CA . ARG B 1 49 ? 0.507 -10.023 0.464 1 93.44 49 ARG B CA 1
ATOM 852 C C . ARG B 1 49 ? -0.538 -9 0.026 1 93.44 49 ARG B C 1
ATOM 854 O O . ARG B 1 49 ? -1.299 -8.492 0.851 1 93.44 49 ARG B O 1
ATOM 861 N N . TRP B 1 50 ? -0.521 -8.727 -1.228 1 94.56 50 TRP B N 1
ATOM 862 C CA . TRP B 1 50 ? -1.484 -7.785 -1.787 1 94.56 50 TRP B CA 1
ATOM 863 C C . TRP B 1 50 ? -2.908 -8.312 -1.644 1 94.56 50 TRP B C 1
ATOM 865 O O . TRP B 1 50 ? -3.838 -7.547 -1.377 1 94.56 50 TRP B O 1
ATOM 875 N N . ASN B 1 51 ? -3.072 -9.617 -1.821 1 93.5 51 ASN B N 1
ATOM 876 C CA . ASN B 1 51 ? -4.398 -10.227 -1.846 1 93.5 51 ASN B CA 1
ATOM 877 C C . ASN B 1 51 ? -4.93 -10.469 -0.436 1 93.5 51 ASN B C 1
ATOM 879 O O . ASN B 1 51 ? -6.117 -10.727 -0.252 1 93.5 51 ASN B O 1
ATOM 883 N N . LYS B 1 52 ? -4.043 -10.383 0.521 1 90.75 52 LYS B N 1
ATOM 884 C CA . LYS B 1 52 ? -4.5 -10.492 1.903 1 90.75 52 LYS B CA 1
ATOM 885 C C . LYS B 1 52 ? -5.375 -9.312 2.289 1 90.75 52 LYS B C 1
ATOM 887 O O . LYS B 1 52 ? -5.012 -8.156 2.051 1 90.75 52 LYS B O 1
ATOM 892 N N . ARG B 1 53 ? -6.648 -9.586 2.637 1 86.75 53 ARG B N 1
ATOM 893 C CA . ARG B 1 53 ? -7.586 -8.555 3.068 1 86.75 53 ARG B CA 1
ATOM 894 C C . ARG B 1 53 ? -8.062 -8.812 4.496 1 86.75 53 ARG B C 1
ATOM 896 O O . ARG B 1 53 ? -8.43 -9.938 4.844 1 86.75 53 ARG B O 1
ATOM 903 N N . THR B 1 54 ? -7.73 -7.891 5.316 1 77 54 THR B N 1
ATOM 904 C CA . THR B 1 54 ? -8.289 -8.023 6.656 1 77 54 THR B CA 1
ATOM 905 C C . THR B 1 54 ? -9.469 -7.074 6.852 1 77 54 THR B C 1
ATOM 907 O O . THR B 1 54 ? -9.484 -5.977 6.289 1 77 54 THR B O 1
ATOM 910 N N . THR B 1 55 ? -10.711 -7.453 6.613 1 58.38 55 THR B N 1
ATOM 911 C CA . THR B 1 55 ? -11.891 -6.652 6.918 1 58.38 55 THR B CA 1
ATOM 912 C C . THR B 1 55 ? -11.82 -6.094 8.336 1 58.38 55 THR B C 1
ATOM 914 O O . THR B 1 55 ? -11.727 -6.852 9.305 1 58.38 55 THR B O 1
ATOM 917 N N . GLY B 1 56 ? -10.992 -5.227 8.57 1 48.31 56 GLY B N 1
ATOM 918 C CA . GLY B 1 56 ? -11.227 -4.691 9.898 1 48.31 56 GLY B CA 1
ATOM 919 C C . GLY B 1 56 ? -12.695 -4.5 10.211 1 48.31 56 GLY B C 1
ATOM 920 O O . GLY B 1 56 ? -13.25 -3.418 10.008 1 48.31 56 GLY B O 1
ATOM 921 N N . ASN B 1 57 ? -13.5 -5.234 9.602 1 38.5 57 ASN B N 1
ATOM 922 C CA . ASN B 1 57 ? -14.836 -5.043 10.156 1 38.5 57 ASN B CA 1
ATOM 923 C C . ASN B 1 57 ? -14.805 -4.969 11.68 1 38.5 57 ASN B C 1
ATOM 925 O O . ASN B 1 57 ? -14.273 -5.867 12.336 1 38.5 57 ASN B O 1
ATOM 929 N N . ASN B 1 58 ? -14.445 -3.752 12.141 1 36.03 58 ASN B N 1
ATOM 930 C CA . ASN B 1 58 ? -15.086 -3.674 13.453 1 36.03 58 ASN B CA 1
ATOM 931 C C . ASN B 1 58 ? -16.438 -4.387 13.453 1 36.03 58 ASN B C 1
ATOM 933 O O . ASN B 1 58 ? -17.422 -3.857 12.938 1 36.03 58 ASN B O 1
ATOM 937 N N . ASN B 1 59 ? -16.562 -5.504 12.883 1 31.09 59 ASN B N 1
ATOM 938 C CA . ASN B 1 59 ? -17.766 -6.219 13.266 1 31.09 59 ASN B CA 1
ATOM 939 C C . ASN B 1 59 ? -18.016 -6.133 14.766 1 31.09 59 ASN B C 1
ATOM 941 O O . ASN B 1 59 ? -17.266 -6.695 15.562 1 31.09 59 ASN B O 1
ATOM 945 N N . GLY B 1 60 ? -18.297 -4.973 15.445 1 30.3 60 GLY B N 1
ATOM 946 C CA . GLY B 1 60 ? -19.375 -5.281 16.375 1 30.3 60 GLY B CA 1
ATOM 947 C C . GLY B 1 60 ? -20.312 -6.352 15.859 1 30.3 60 GLY B C 1
ATOM 948 O O . GLY B 1 60 ? -20.359 -6.625 14.656 1 30.3 60 GLY B O 1
ATOM 949 N N . GLY B 1 61 ? -20.688 -7.551 16.578 1 29.42 61 GLY B N 1
ATOM 950 C CA . GLY B 1 61 ? -21.797 -8.469 16.469 1 29.42 61 GLY B CA 1
ATOM 951 C C . GLY B 1 61 ? -23.016 -7.859 15.805 1 29.42 61 GLY B C 1
ATOM 952 O O . GLY B 1 61 ? -23.922 -7.355 16.484 1 29.42 61 GLY B O 1
ATOM 953 N N . VAL B 1 62 ? -23.203 -6.961 14.844 1 29.27 62 VAL B N 1
ATOM 954 C CA . VAL B 1 62 ? -24.625 -7.184 14.602 1 29.27 62 VAL B CA 1
ATOM 955 C C . VAL B 1 62 ? -24.812 -8.508 13.867 1 29.27 62 VAL B C 1
ATOM 957 O O . VAL B 1 62 ? -24.203 -8.75 12.828 1 29.27 62 VAL B O 1
ATOM 960 N N . HIS B 1 63 ? -25.094 -9.68 14.578 1 29.44 63 HIS B N 1
ATOM 961 C CA . HIS B 1 63 ? -25.688 -10.984 14.32 1 29.44 63 HIS B CA 1
ATOM 962 C C . HIS B 1 63 ? -26.641 -10.93 13.125 1 29.44 63 HIS B C 1
ATOM 964 O O . HIS B 1 63 ? -27.688 -10.281 13.188 1 29.44 63 HIS B O 1
ATOM 970 N N . VAL B 1 64 ? -26.188 -10.992 11.789 1 24.56 64 VAL B N 1
ATOM 971 C CA . VAL B 1 64 ? -27.281 -11.641 11.078 1 24.56 64 VAL B CA 1
ATOM 972 C C . VAL B 1 64 ? -27.297 -13.141 11.398 1 24.56 64 VAL B C 1
ATOM 974 O O . VAL B 1 64 ? -26.234 -13.758 11.523 1 24.56 64 VAL B O 1
#

pLDDT: mean 82.13, std 22.17, range [23.83, 96.5]

InterPro domains:
  IPR019908 Endodeoxyribonuclease toxin RalR [TIGR03655] (6-54)

Sequence (128 aa):
MRYDNVKPCPFCGCPSVTVKAISGYYRAKCNGCESRTGYGGSEKEALERWNKRTTGNNNGGVHVMRYDNVKPCPFCGCPSVTVKAISGYYRAKCNGCESRTGYGGSEKEALERWNKRTTGNNNGGVHV

Solvent-accessible surface area (backbone atoms only — not comparable to full-atom values): 7217 Å² total; per-residue (Å²): 118,66,55,91,86,52,66,48,35,56,45,76,39,40,62,49,41,44,74,46,77,53,96,84,26,12,21,26,31,30,74,76,63,50,26,31,42,26,81,18,85,34,63,68,49,11,47,51,52,59,52,32,67,34,75,69,60,76,61,65,82,72,80,123,118,68,55,92,85,53,65,48,36,56,44,76,39,40,63,49,42,44,74,42,78,53,95,84,25,13,23,25,31,30,76,76,63,50,25,32,44,27,80,18,85,35,64,69,49,11,48,52,51,59,50,33,67,34,75,66,58,79,62,65,82,77,81,126

Secondary structure (DSSP, 8-state):
---TT-PPPTTT----EEEEEETTEEEEEETTT--B---BSSHHHHHHHHH-------------/---TT-PPPTTT----EEEEEETTEEEEEETTT--B---BSSHHHHHHHHH-------------

Foldseek 3Di:
DQDPPAFAQPVPRHSAKDWDDDPQWIWIAHPPPGDIDDTHNDPVRRRVRRRDDDPPPPPPPPPD/DQDPPAFAQPVPRHSAKDWDDDPQWIWIAHPPPGDIDDTHNDPVRRRVRRRDDDPPPPPPPPPD

Organism: Escherichia coli (strain K12) (NCBI:txid83333)

Nearest PDB structures (foldseek):
  8iuh-assembly1_V  TM=7.984E-01  e=3.399E-01  Homo sapiens
  8ppl-assembly1_Is  TM=5.444E-01  e=1.036E-01  Homo sapiens
  6zp4-assembly1_4  TM=6.053E-01  e=2.610E-01  Homo sapiens
  6swc-assembly1_8  TM=6.542E-01  e=4.729E-01  Pyrococcus abyssi GE5
  4s37-assembly6_Q  TM=2.977E-01  e=3.911E+00  Pseudomonas aeruginosa